Protein AF-H3HBM3-F1 (afdb_monomer_lite)

InterPro domains:
  IPR032157 Proteasome assembly chaperone 4 [PF16093] (20-93)
  IPR032157 Proteasome assembly chaperone 4 [PTHR33559] (4-95)

Secondary structure (DSSP, 8-state):
------EEEEEEEEETTEEEEEEEEE-SSEEEEEEEESSSPP----EEEEEEETTEEEEEEEEEESS--HHHHHHHHHHHHHHSSEEEEEEEPPP-

Structure (mmCIF, N/CA/C/O backbone):
data_AF-H3HBM3-F1
#
_entry.id   AF-H3HBM3-F1
#
loop_
_atom_site.group_PDB
_atom_site.id
_atom_site.type_symbol
_atom_site.label_atom_id
_atom_site.label_alt_id
_atom_site.label_comp_id
_atom_site.label_asym_id
_atom_site.label_entity_id
_atom_site.label_seq_id
_atom_site.pdbx_PDB_ins_code
_atom_site.Cartn_x
_atom_site.Cartn_y
_atom_site.Cartn_z
_atom_site.occupancy
_atom_site.B_iso_or_equiv
_atom_site.auth_seq_id
_atom_site.auth_comp_id
_atom_site.auth_asym_id
_atom_site.auth_atom_id
_atom_site.pdbx_PDB_model_num
ATOM 1 N N . MET A 1 1 ? -21.147 -17.560 6.070 1.00 37.69 1 MET A N 1
ATOM 2 C CA . MET A 1 1 ? -19.703 -17.350 6.308 1.00 37.69 1 MET A CA 1
ATOM 3 C C . MET A 1 1 ? -19.053 -17.117 4.954 1.00 37.69 1 MET A C 1
ATOM 5 O O . MET A 1 1 ? -18.920 -18.067 4.201 1.00 37.69 1 MET A O 1
ATOM 9 N N . ALA A 1 2 ? -18.803 -15.863 4.570 1.00 43.50 2 ALA A N 1
ATOM 10 C CA . ALA A 1 2 ? -18.288 -15.562 3.235 1.00 43.50 2 ALA A CA 1
ATOM 11 C C . ALA A 1 2 ? -16.767 -15.72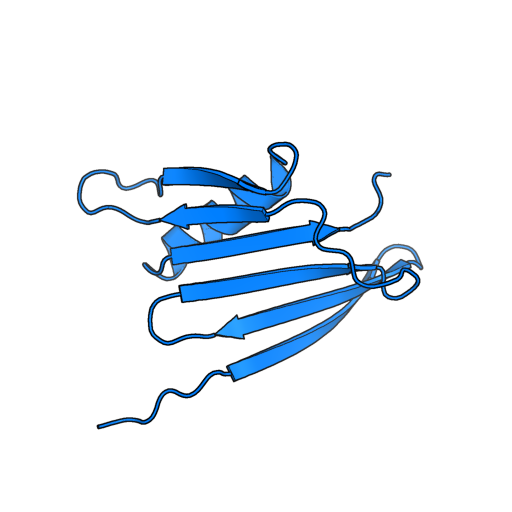9 3.218 1.00 43.50 2 ALA A C 1
ATOM 13 O O . ALA A 1 2 ? -16.058 -15.035 3.944 1.00 43.50 2 ALA A O 1
ATOM 14 N N . THR A 1 3 ? -16.290 -16.647 2.386 1.00 49.81 3 THR A N 1
ATOM 15 C CA . THR A 1 3 ? -14.885 -16.835 2.027 1.00 49.81 3 THR A CA 1
ATOM 16 C C . THR A 1 3 ? -14.395 -15.582 1.300 1.00 49.81 3 THR A C 1
ATOM 18 O O . THR A 1 3 ? -14.429 -15.508 0.075 1.00 49.81 3 THR A O 1
ATOM 21 N N . GLN A 1 4 ? -14.002 -14.545 2.036 1.00 59.62 4 GLN A N 1
ATOM 22 C CA . GLN A 1 4 ? -13.319 -13.402 1.437 1.00 59.62 4 GLN A CA 1
ATOM 23 C C . GLN A 1 4 ? -11.853 -13.805 1.239 1.00 59.62 4 GLN A C 1
ATOM 25 O O . GLN A 1 4 ? -11.003 -13.685 2.113 1.00 59.62 4 GLN A O 1
ATOM 30 N N . GLY A 1 5 ? -11.595 -14.452 0.104 1.00 73.31 5 GLY A N 1
ATOM 31 C CA . GLY A 1 5 ? -10.243 -14.761 -0.346 1.00 73.31 5 GLY A CA 1
ATOM 32 C C . GLY A 1 5 ? -9.489 -13.494 -0.751 1.00 73.31 5 GLY A C 1
ATOM 33 O O . GLY A 1 5 ? -10.094 -12.445 -0.982 1.00 73.31 5 GLY A O 1
ATOM 34 N N . LEU A 1 6 ? -8.164 -13.611 -0.857 1.00 85.69 6 LEU A N 1
ATOM 35 C CA . LEU A 1 6 ? -7.302 -12.601 -1.471 1.00 85.69 6 LEU A CA 1
ATOM 36 C C . LEU A 1 6 ? -7.858 -12.234 -2.854 1.00 85.69 6 LEU A C 1
ATOM 38 O O . LEU A 1 6 ? -7.991 -13.104 -3.715 1.00 85.69 6 LEU A O 1
ATOM 42 N N . ARG A 1 7 ? -8.169 -10.953 -3.071 1.00 90.88 7 ARG A N 1
ATOM 43 C CA . ARG A 1 7 ? -8.594 -10.449 -4.380 1.00 90.88 7 ARG A CA 1
ATOM 44 C C . ARG A 1 7 ? -7.547 -9.488 -4.914 1.00 90.88 7 ARG A C 1
ATOM 46 O O . ARG A 1 7 ? -7.288 -8.464 -4.290 1.00 90.88 7 ARG A O 1
ATOM 53 N N . ILE A 1 8 ? -6.967 -9.825 -6.057 1.00 91.00 8 ILE A N 1
ATOM 54 C CA . ILE A 1 8 ? -5.966 -9.006 -6.741 1.00 91.00 8 ILE A CA 1
ATOM 55 C C . ILE A 1 8 ? -6.668 -8.263 -7.877 1.00 91.00 8 ILE A C 1
ATOM 57 O O . ILE A 1 8 ? -7.468 -8.855 -8.603 1.00 91.00 8 ILE A O 1
ATOM 61 N N . ILE A 1 9 ? -6.421 -6.962 -7.981 1.00 92.69 9 ILE A N 1
ATOM 62 C CA . ILE A 1 9 ? -6.933 -6.101 -9.043 1.00 92.69 9 ILE A CA 1
ATOM 63 C C . ILE A 1 9 ? -5.740 -5.386 -9.660 1.00 92.69 9 ILE A C 1
ATOM 65 O O . ILE A 1 9 ? -5.057 -4.631 -8.970 1.00 92.69 9 ILE A O 1
ATOM 69 N N . ASP A 1 10 ? -5.532 -5.602 -10.951 1.00 91.12 10 ASP A N 1
ATOM 70 C CA . ASP A 1 10 ? -4.508 -4.920 -11.728 1.00 91.12 10 ASP A CA 1
ATOM 71 C C . ASP A 1 10 ? -5.148 -3.775 -12.515 1.00 91.12 10 ASP A C 1
ATOM 73 O O . ASP A 1 10 ? -6.117 -3.966 -13.252 1.00 91.12 10 ASP A O 1
ATOM 77 N N . LEU A 1 11 ? -4.613 -2.573 -12.338 1.00 90.00 11 LEU A N 1
ATOM 78 C CA . LEU A 1 11 ? -4.993 -1.368 -13.058 1.00 90.00 11 LEU A CA 1
ATOM 79 C C . LEU A 1 11 ? -3.761 -0.852 -13.809 1.00 90.00 11 LEU A C 1
ATOM 81 O O . LEU A 1 11 ? -2.986 -0.067 -13.254 1.00 90.00 11 LEU A O 1
ATOM 85 N N . PRO A 1 12 ? -3.544 -1.302 -15.055 1.00 88.75 12 PRO A N 1
ATOM 86 C CA . PRO A 1 12 ? -2.558 -0.682 -15.923 1.00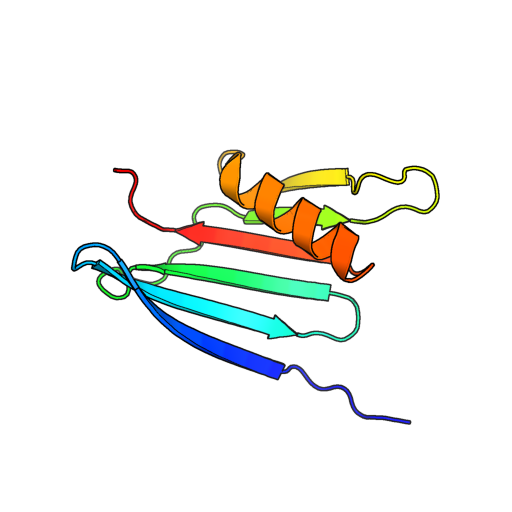 88.75 12 PRO A CA 1
ATOM 87 C C . PRO A 1 12 ? -3.020 0.727 -16.313 1.00 88.75 12 PRO A C 1
ATOM 89 O O . PRO A 1 12 ? -4.208 0.972 -16.535 1.00 88.75 12 PRO A O 1
ATOM 92 N N . GLY A 1 13 ? -2.074 1.650 -16.420 1.00 87.38 13 GLY A N 1
ATOM 93 C CA . GLY A 1 13 ? -2.301 3.023 -16.845 1.00 87.38 13 GLY A CA 1
ATOM 94 C C . GLY A 1 13 ? -1.103 3.572 -17.610 1.00 87.38 13 GLY A C 1
ATOM 95 O O . GLY A 1 13 ? -0.036 2.963 -17.657 1.00 87.38 13 GLY A O 1
ATOM 96 N N . ALA A 1 14 ? -1.287 4.732 -18.229 1.00 85.62 14 ALA A N 1
ATOM 97 C CA . ALA A 1 14 ? -0.210 5.483 -18.859 1.00 85.62 14 ALA A CA 1
ATOM 98 C C . ALA A 1 14 ? -0.323 6.953 -18.451 1.00 85.62 14 ALA A C 1
ATOM 100 O O . ALA A 1 14 ? -1.423 7.510 -18.440 1.00 85.62 14 ALA A O 1
ATOM 101 N N . LEU A 1 15 ? 0.801 7.569 -18.092 1.00 78.62 15 LEU A N 1
ATOM 102 C CA . LEU A 1 15 ? 0.897 8.991 -17.778 1.00 78.62 15 LEU A CA 1
ATOM 103 C C . LEU A 1 15 ? 2.094 9.573 -18.529 1.00 78.62 15 LEU A C 1
ATOM 105 O O . LEU A 1 15 ? 3.207 9.105 -18.327 1.00 78.62 15 LEU A O 1
ATOM 109 N N . LEU A 1 16 ? 1.865 10.584 -19.378 1.00 76.25 16 LEU A N 1
ATOM 110 C CA . LEU A 1 16 ? 2.927 11.280 -20.128 1.00 76.25 16 LEU A CA 1
ATOM 111 C C . LEU A 1 16 ? 3.900 10.299 -20.826 1.00 76.25 16 LEU A C 1
ATOM 113 O O . LEU A 1 16 ? 5.111 10.389 -20.652 1.00 76.25 16 LEU A O 1
ATOM 117 N N . ASP A 1 17 ? 3.346 9.321 -21.553 1.00 78.88 17 ASP A N 1
ATOM 118 C CA . ASP A 1 17 ? 4.044 8.219 -22.246 1.00 78.88 17 ASP A CA 1
ATOM 119 C C . ASP A 1 17 ? 4.745 7.170 -21.366 1.00 78.88 17 ASP A C 1
ATOM 121 O O . ASP A 1 17 ? 5.291 6.193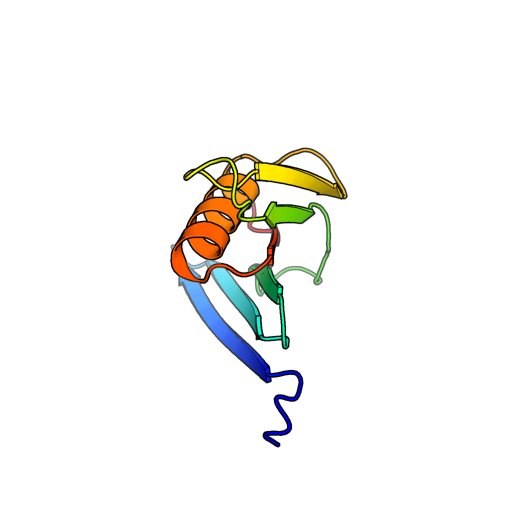 -21.880 1.00 78.88 17 ASP A O 1
ATOM 125 N N . GLN A 1 18 ? 4.661 7.283 -20.039 1.00 79.44 18 GLN A N 1
ATOM 126 C CA . GLN A 1 18 ? 5.148 6.255 -19.122 1.00 79.44 18 GLN A CA 1
ATOM 127 C C . GLN A 1 18 ? 4.018 5.306 -18.720 1.00 79.44 18 GLN A C 1
ATOM 129 O O . GLN A 1 18 ? 3.036 5.702 -18.086 1.00 79.44 18 GLN A O 1
ATOM 134 N N . SER A 1 19 ? 4.152 4.027 -19.080 1.00 86.50 19 SER A N 1
ATOM 135 C CA . SER A 1 19 ? 3.245 2.979 -18.612 1.00 86.50 19 SER A CA 1
ATOM 136 C C . SER A 1 19 ? 3.516 2.668 -17.143 1.00 86.50 19 SER A C 1
ATOM 138 O O . SER A 1 19 ? 4.657 2.383 -16.778 1.00 86.50 19 SER A O 1
ATOM 140 N N . TYR A 1 20 ? 2.474 2.638 -16.325 1.00 88.44 20 TYR A N 1
ATOM 141 C CA . TYR A 1 20 ? 2.539 2.190 -14.940 1.00 88.44 20 TYR A CA 1
ATOM 142 C C . TYR A 1 20 ? 1.491 1.111 -14.682 1.00 88.44 20 TYR A C 1
ATOM 144 O O . TYR A 1 20 ? 0.492 0.988 -15.393 1.00 88.44 20 TYR A O 1
ATOM 152 N N . VAL A 1 21 ? 1.717 0.317 -13.645 1.00 89.44 21 VAL A N 1
ATOM 153 C CA . VAL A 1 21 ? 0.761 -0.678 -13.171 1.00 89.44 21 VAL A CA 1
ATOM 154 C C . VAL A 1 21 ? 0.494 -0.413 -11.705 1.00 89.44 21 VAL A C 1
ATOM 156 O O . VAL A 1 21 ? 1.418 -0.320 -10.899 1.00 89.44 21 VAL A O 1
ATOM 159 N N . VAL A 1 22 ? -0.787 -0.304 -11.367 1.00 90.88 22 VAL A N 1
ATOM 160 C CA . VAL A 1 22 ? -1.254 -0.283 -9.985 1.00 90.88 22 VAL A CA 1
ATOM 161 C C . VAL A 1 22 ? -1.864 -1.635 -9.677 1.00 90.88 22 VAL A C 1
ATOM 163 O O . VAL A 1 22 ? -2.859 -2.025 -10.280 1.00 90.88 22 VAL A O 1
ATOM 166 N N . GLN A 1 23 ? -1.294 -2.343 -8.717 1.00 91.81 23 GLN A N 1
ATOM 167 C CA . GLN A 1 23 ? -1.809 -3.613 -8.246 1.00 91.81 23 GLN A CA 1
ATOM 168 C C . GLN A 1 23 ? -2.389 -3.441 -6.842 1.00 91.81 23 GLN A C 1
ATOM 170 O O . GLN A 1 23 ? -1.712 -3.002 -5.915 1.00 91.81 23 GLN A O 1
ATOM 175 N N . ILE A 1 24 ? -3.664 -3.786 -6.679 1.00 92.75 24 ILE A N 1
ATOM 176 C CA . ILE A 1 24 ? -4.393 -3.676 -5.416 1.00 92.75 24 ILE A CA 1
ATOM 177 C C . ILE A 1 24 ? -4.741 -5.074 -4.926 1.00 92.75 24 ILE A C 1
ATOM 179 O O . ILE A 1 24 ? -5.467 -5.815 -5.586 1.00 92.75 24 ILE A O 1
ATOM 183 N N . TRP A 1 25 ? -4.262 -5.428 -3.741 1.00 92.88 25 TRP A N 1
ATOM 184 C CA . TRP A 1 25 ? -4.611 -6.659 -3.048 1.00 92.88 25 TRP A CA 1
ATOM 185 C C . TRP A 1 25 ? -5.589 -6.333 -1.929 1.00 92.88 25 TRP A C 1
ATOM 187 O O . TRP A 1 25 ? -5.264 -5.664 -0.947 1.00 92.88 25 TRP A O 1
ATOM 197 N N . LEU A 1 26 ? -6.814 -6.816 -2.080 1.00 91.50 26 LEU A N 1
ATOM 198 C CA . LEU A 1 26 ? -7.840 -6.749 -1.056 1.00 91.50 26 LEU A CA 1
ATOM 199 C C . LEU A 1 26 ? -7.749 -8.018 -0.213 1.00 91.50 26 LEU A C 1
ATOM 201 O O . LEU A 1 26 ? -8.035 -9.119 -0.690 1.00 91.50 26 LEU A O 1
ATOM 205 N N . LEU A 1 27 ? -7.347 -7.847 1.043 1.00 89.44 27 LEU A N 1
ATOM 206 C CA . LEU A 1 27 ? -7.364 -8.885 2.063 1.00 89.44 27 LEU A CA 1
ATOM 207 C C . LEU A 1 27 ? -8.525 -8.631 3.037 1.00 89.44 27 LEU A C 1
ATOM 209 O O . LEU A 1 27 ? -9.213 -7.606 2.986 1.00 89.44 27 LEU A O 1
ATOM 213 N N . ASN A 1 28 ? -8.736 -9.567 3.963 1.00 85.62 28 ASN A N 1
ATOM 214 C CA . ASN A 1 28 ? -9.851 -9.514 4.913 1.00 85.62 28 ASN A CA 1
ATOM 215 C C . ASN A 1 28 ? -9.880 -8.220 5.736 1.00 85.62 28 ASN A C 1
ATOM 217 O O . ASN A 1 28 ? -10.901 -7.535 5.780 1.00 8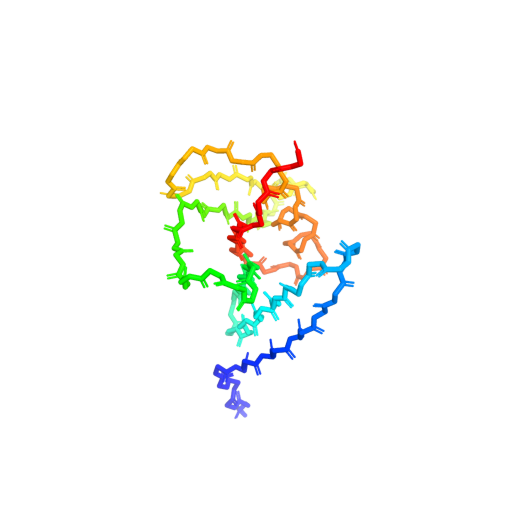5.62 28 ASN A O 1
ATOM 221 N N . ASN A 1 29 ? -8.743 -7.857 6.331 1.00 85.69 29 ASN A N 1
ATOM 222 C CA . ASN A 1 29 ? -8.639 -6.723 7.256 1.00 85.69 29 ASN A CA 1
ATOM 223 C C . ASN A 1 29 ? -7.652 -5.649 6.789 1.00 85.69 29 ASN A C 1
ATOM 225 O O . ASN A 1 29 ? -7.477 -4.635 7.465 1.00 85.69 29 ASN A O 1
ATOM 229 N N . CYS A 1 30 ? -7.014 -5.863 5.641 1.00 90.81 30 CYS A N 1
ATOM 230 C CA . CYS A 1 30 ? -6.042 -4.938 5.094 1.00 90.81 30 CYS A CA 1
ATOM 231 C C . CYS A 1 30 ? -6.139 -4.830 3.576 1.00 90.81 30 CYS A C 1
ATOM 233 O O . CYS A 1 30 ? -6.715 -5.677 2.894 1.00 90.81 30 CYS A O 1
ATOM 235 N N . ILE A 1 31 ? -5.599 -3.733 3.068 1.00 93.75 31 ILE A N 1
ATOM 236 C CA . ILE A 1 31 ? -5.488 -3.442 1.646 1.00 93.75 31 ILE A CA 1
ATOM 237 C C . ILE A 1 31 ? -4.018 -3.178 1.378 1.00 93.75 31 ILE A C 1
ATOM 239 O O . ILE A 1 31 ? -3.398 -2.403 2.101 1.00 93.75 31 ILE A O 1
ATOM 243 N N . PHE A 1 32 ? -3.466 -3.817 0.360 1.00 93.75 32 PHE A N 1
ATOM 244 C CA . PHE A 1 32 ? -2.108 -3.565 -0.091 1.00 93.75 32 PHE A CA 1
ATOM 245 C C . PHE A 1 32 ? -2.162 -2.982 -1.499 1.00 93.75 32 PHE A C 1
ATOM 247 O O . PHE A 1 32 ? -2.861 -3.506 -2.360 1.00 93.75 32 PHE A O 1
ATOM 254 N N . VAL A 1 33 ? -1.483 -1.863 -1.711 1.00 93.38 33 VAL A N 1
ATOM 255 C CA . VAL A 1 33 ? -1.408 -1.167 -2.991 1.00 93.38 33 VAL A CA 1
ATOM 256 C C . VAL A 1 33 ? 0.050 -1.094 -3.390 1.00 93.38 33 VAL A C 1
ATOM 258 O O . VAL A 1 33 ? 0.875 -0.557 -2.655 1.00 93.38 33 VAL A O 1
ATOM 261 N N . TRP A 1 34 ? 0.351 -1.617 -4.565 1.00 91.81 34 TRP A N 1
ATOM 262 C CA . TRP A 1 34 ? 1.648 -1.500 -5.199 1.00 91.81 34 TRP A CA 1
ATOM 263 C C . TRP A 1 34 ? 1.505 -0.703 -6.484 1.00 91.81 34 TRP A C 1
ATOM 265 O O . TRP A 1 34 ? 0.560 -0.910 -7.243 1.00 91.81 34 TRP A O 1
ATOM 275 N N . MET A 1 35 ? 2.423 0.220 -6.717 1.00 90.19 35 MET A N 1
ATOM 276 C CA . MET A 1 35 ? 2.486 1.020 -7.928 1.00 90.19 35 MET A CA 1
ATOM 277 C C . MET A 1 35 ? 3.903 0.956 -8.455 1.00 90.19 35 MET A C 1
ATOM 279 O O . MET A 1 35 ? 4.838 1.271 -7.728 1.00 90.19 35 MET A O 1
ATOM 283 N N . GLY A 1 36 ? 4.065 0.578 -9.714 1.00 88.62 36 GLY A N 1
ATOM 284 C CA . GLY A 1 36 ? 5.376 0.539 -10.345 1.00 88.62 36 GLY A CA 1
ATOM 285 C C . GLY A 1 36 ? 5.315 0.927 -11.810 1.00 88.62 36 GLY A C 1
ATOM 286 O O . GLY A 1 36 ? 4.264 0.848 -12.451 1.00 88.62 36 GLY A O 1
ATOM 287 N N . SER A 1 37 ? 6.463 1.338 -12.341 1.00 84.06 37 SER A N 1
ATOM 288 C CA . SER A 1 37 ? 6.652 1.490 -13.783 1.00 84.06 37 SER A CA 1
ATOM 289 C C . SER A 1 37 ? 6.523 0.131 -14.476 1.00 84.06 37 SER A C 1
ATOM 291 O O . SER A 1 37 ? 7.080 -0.865 -14.018 1.00 84.06 37 SER A O 1
ATOM 293 N N . GLY A 1 38 ? 5.805 0.090 -15.599 1.00 70.88 38 GLY A N 1
ATOM 294 C CA . GLY A 1 38 ? 5.702 -1.098 -16.449 1.00 70.88 38 GLY A CA 1
ATOM 295 C C . GLY A 1 38 ? 7.000 -1.432 -17.194 1.00 70.88 38 GLY A C 1
ATOM 296 O O . GLY A 1 38 ? 7.138 -2.545 -17.694 1.00 70.88 38 GLY A O 1
ATOM 297 N N . ALA A 1 39 ? 7.946 -0.489 -17.264 1.00 68.88 39 ALA A N 1
ATOM 298 C CA . ALA A 1 39 ? 9.231 -0.666 -17.940 1.00 68.88 39 ALA A CA 1
ATOM 299 C C . ALA A 1 39 ? 10.330 -1.241 -17.025 1.00 68.88 39 ALA A C 1
ATOM 301 O O . ALA A 1 39 ? 11.282 -1.844 -17.520 1.00 68.88 39 ALA A O 1
ATOM 302 N N . ASP A 1 40 ? 10.198 -1.080 -15.705 1.00 68.00 40 ASP A N 1
ATOM 303 C CA . ASP A 1 40 ? 11.212 -1.490 -14.732 1.00 68.00 40 ASP A CA 1
ATOM 304 C C . ASP A 1 40 ? 10.910 -2.852 -14.100 1.00 68.00 40 ASP A C 1
ATOM 306 O O . ASP A 1 40 ? 9.766 -3.298 -13.990 1.00 68.00 40 ASP A O 1
ATOM 310 N N . LYS A 1 41 ? 11.963 -3.520 -13.612 1.00 70.25 41 LYS A N 1
ATOM 311 C CA . LYS A 1 41 ? 11.800 -4.736 -12.810 1.00 70.25 41 LYS A CA 1
ATOM 312 C C . LYS A 1 41 ? 11.004 -4.401 -11.535 1.00 70.25 41 LYS A C 1
ATOM 314 O O . LYS A 1 41 ? 11.404 -3.473 -10.826 1.00 70.25 41 LYS A O 1
ATOM 319 N N . PRO A 1 42 ? 9.964 -5.185 -11.178 1.00 70.94 42 PRO A N 1
ATOM 320 C CA . PRO A 1 42 ? 9.219 -4.981 -9.942 1.00 70.94 42 PRO A CA 1
ATOM 321 C C . PRO A 1 42 ? 10.175 -4.978 -8.751 1.00 70.94 42 PRO A C 1
ATOM 323 O O . PRO A 1 42 ? 10.906 -5.946 -8.518 1.00 70.94 42 PRO A O 1
ATOM 326 N N . ARG A 1 43 ? 10.190 -3.870 -8.014 1.00 77.00 43 ARG A N 1
ATOM 327 C CA . ARG A 1 43 ? 11.018 -3.678 -6.826 1.00 77.00 43 ARG A CA 1
ATOM 328 C C . ARG A 1 43 ? 10.148 -3.121 -5.712 1.00 77.00 43 ARG A C 1
ATOM 330 O O . ARG A 1 43 ? 9.281 -2.296 -5.966 1.00 77.00 43 ARG A O 1
ATOM 337 N N . LEU A 1 44 ? 10.394 -3.577 -4.491 1.00 80.31 44 LEU A N 1
ATOM 338 C CA . LEU A 1 44 ? 9.785 -3.034 -3.282 1.00 80.31 44 LEU A CA 1
ATOM 339 C C . LEU A 1 44 ? 10.851 -2.182 -2.584 1.00 80.31 44 LEU A C 1
ATOM 341 O O . LEU A 1 44 ? 11.612 -2.691 -1.764 1.00 80.31 44 LEU A O 1
ATOM 345 N N . GLY A 1 45 ? 10.989 -0.925 -3.010 1.00 83.50 45 GLY A N 1
ATOM 346 C CA . GLY A 1 45 ? 12.018 -0.012 -2.489 1.00 83.50 45 GLY A CA 1
ATOM 347 C C . GLY A 1 45 ? 11.602 0.678 -1.190 1.00 83.50 45 GLY A C 1
ATOM 348 O O . GLY A 1 45 ? 12.429 0.919 -0.314 1.00 83.50 45 GLY A O 1
ATOM 349 N N . SER A 1 46 ? 10.306 0.932 -1.065 1.00 90.12 46 SER A N 1
ATOM 350 C CA . SER A 1 46 ? 9.673 1.685 0.011 1.00 90.12 46 SER A CA 1
ATOM 351 C C . SER A 1 46 ? 8.300 1.082 0.302 1.00 90.12 46 SER A C 1
ATOM 353 O O . SER A 1 46 ? 7.659 0.494 -0.577 1.00 90.12 46 SER A O 1
ATOM 355 N N . LEU A 1 47 ? 7.870 1.125 1.558 1.00 92.94 47 LEU A N 1
ATOM 356 C CA . LEU A 1 47 ? 6.556 0.637 1.958 1.00 92.94 47 LEU A CA 1
ATOM 357 C C . LEU A 1 47 ? 6.059 1.438 3.146 1.00 92.94 47 LEU A C 1
ATOM 359 O O . LEU A 1 47 ? 6.609 1.333 4.241 1.00 92.94 47 LEU A O 1
ATOM 363 N N . SER A 1 48 ? 4.946 2.128 2.960 1.00 94.94 48 SER A N 1
ATOM 364 C CA . SER A 1 48 ? 4.264 2.859 4.018 1.00 94.94 48 SER A CA 1
ATOM 365 C C . SER A 1 48 ? 2.970 2.161 4.424 1.00 94.94 48 SER A C 1
ATOM 367 O O . SER A 1 48 ? 2.281 1.553 3.608 1.00 94.94 48 SER A O 1
ATOM 369 N N . THR A 1 49 ? 2.602 2.251 5.699 1.00 95.00 49 THR A N 1
ATOM 370 C CA . THR A 1 49 ? 1.315 1.768 6.206 1.00 95.00 49 THR A CA 1
ATOM 371 C C . THR A 1 49 ? 0.552 2.882 6.894 1.00 95.00 49 THR A C 1
ATOM 373 O O . THR A 1 49 ? 1.133 3.763 7.525 1.00 95.00 49 THR A O 1
ATOM 376 N N . ALA A 1 50 ? -0.772 2.782 6.840 1.00 95.69 50 ALA A N 1
ATOM 377 C CA . ALA A 1 50 ? -1.669 3.579 7.648 1.00 95.69 50 ALA A CA 1
ATOM 378 C C . ALA A 1 50 ? -2.693 2.708 8.371 1.00 95.69 50 ALA A C 1
ATOM 380 O O . ALA A 1 50 ? -3.228 1.754 7.800 1.00 95.69 50 ALA A O 1
ATOM 381 N N . ILE A 1 51 ? -2.994 3.061 9.617 1.00 93.25 51 ILE A N 1
ATOM 382 C CA . ILE A 1 51 ? -3.991 2.376 10.438 1.00 93.25 51 ILE A CA 1
ATOM 383 C C . ILE A 1 51 ? -4.943 3.384 11.078 1.00 93.25 51 ILE A C 1
ATOM 385 O O . ILE A 1 51 ? -4.533 4.344 11.732 1.00 93.25 51 ILE A O 1
ATOM 389 N N . ALA A 1 52 ? -6.243 3.174 10.875 1.00 89.75 52 ALA A N 1
ATOM 390 C CA . ALA A 1 52 ? -7.265 3.927 11.583 1.00 89.75 52 ALA A CA 1
ATOM 391 C C . ALA A 1 52 ? -7.342 3.419 13.029 1.00 89.75 52 ALA A C 1
ATOM 393 O O . ALA A 1 52 ? -7.468 2.218 13.267 1.00 89.75 52 ALA A O 1
ATOM 394 N N . THR A 1 53 ? -7.266 4.329 13.999 1.00 85.94 53 THR A N 1
ATOM 395 C CA . THR A 1 53 ? -7.436 3.992 15.416 1.00 85.94 53 THR A CA 1
ATOM 396 C C . THR A 1 53 ? -8.740 4.580 15.931 1.00 85.94 53 THR A C 1
ATOM 398 O O . THR A 1 53 ? -9.263 5.543 15.380 1.00 85.94 53 THR A O 1
ATOM 401 N N . ARG A 1 54 ? -9.275 4.021 17.017 1.00 84.50 54 ARG A N 1
ATOM 402 C CA . ARG A 1 54 ? -10.500 4.545 17.644 1.00 84.50 54 ARG A CA 1
ATOM 403 C C . ARG A 1 54 ? -10.285 5.881 18.365 1.00 84.50 54 ARG A C 1
ATOM 405 O O . ARG A 1 54 ? -11.256 6.522 18.742 1.00 84.50 54 ARG A O 1
ATOM 412 N N . TYR A 1 55 ? -9.029 6.270 18.573 1.00 84.12 55 TYR A N 1
ATOM 413 C CA . TYR A 1 55 ? -8.645 7.437 19.367 1.00 84.12 55 TYR A CA 1
ATOM 414 C C . TYR A 1 55 ? -8.452 8.700 18.525 1.00 84.12 55 TYR A C 1
ATOM 416 O O . TYR A 1 55 ? -8.528 9.799 19.063 1.00 84.12 55 TYR A O 1
ATOM 424 N N . SER A 1 56 ? -8.197 8.556 17.221 1.00 83.12 56 SER A N 1
ATOM 425 C CA . SER A 1 56 ? -7.937 9.677 16.318 1.00 83.12 56 SER A CA 1
ATOM 426 C C . SER A 1 56 ? -8.759 9.542 15.034 1.00 83.12 56 SER A C 1
ATOM 428 O O . SER A 1 56 ? -8.734 8.478 14.412 1.00 83.12 56 SER A O 1
ATOM 430 N N . PRO A 1 57 ? -9.426 10.619 14.575 1.00 81.81 57 PRO A N 1
ATOM 431 C CA . PRO A 1 57 ? -10.105 10.629 13.279 1.00 81.81 57 PRO A CA 1
ATOM 432 C C . PRO A 1 57 ? -9.120 10.555 12.102 1.00 81.81 57 PRO A C 1
ATOM 434 O O . PRO A 1 57 ? -9.516 10.237 10.980 1.00 81.81 57 PRO A O 1
ATOM 437 N N . MET A 1 58 ? -7.840 10.853 12.347 1.00 89.06 58 MET A N 1
ATOM 438 C CA . MET A 1 58 ? -6.780 10.767 11.353 1.00 89.06 58 MET A CA 1
ATOM 439 C C . MET A 1 58 ? -5.998 9.456 11.533 1.00 89.06 58 MET A C 1
ATOM 441 O O . MET A 1 58 ? -5.472 9.225 12.629 1.00 89.06 58 MET A O 1
ATOM 445 N N . PRO A 1 59 ? -5.904 8.598 10.497 1.00 90.56 59 PRO A N 1
ATOM 446 C CA . PRO A 1 59 ? -5.120 7.370 10.576 1.00 90.56 59 PRO A CA 1
ATOM 447 C C . PRO A 1 59 ? -3.643 7.655 10.845 1.00 90.56 59 PRO A C 1
ATOM 449 O O . PRO A 1 59 ? -3.070 8.586 10.272 1.00 90.56 59 PRO A O 1
ATOM 452 N N . LEU A 1 60 ? -3.033 6.828 11.693 1.00 92.50 60 LEU A N 1
ATOM 453 C CA . LEU A 1 60 ? -1.601 6.868 11.974 1.00 92.50 60 LEU A CA 1
ATOM 454 C C . LEU A 1 60 ? -0.843 6.306 10.779 1.00 92.50 60 LEU A C 1
ATOM 456 O O . LEU A 1 60 ? -1.209 5.239 10.291 1.00 92.50 60 LEU A O 1
ATOM 460 N N . ILE A 1 61 ? 0.196 7.011 10.344 1.00 93.88 61 ILE A N 1
ATOM 461 C CA . ILE A 1 61 ? 1.067 6.638 9.226 1.00 93.88 61 ILE A CA 1
ATOM 462 C C . ILE A 1 61 ? 2.452 6.259 9.738 1.00 93.88 61 ILE A C 1
ATOM 464 O O . ILE A 1 61 ? 2.948 6.864 10.685 1.00 93.88 61 ILE A O 1
ATOM 468 N N . THR A 1 62 ? 3.079 5.268 9.113 1.00 93.44 62 THR A N 1
ATOM 469 C CA . THR A 1 62 ? 4.484 4.933 9.360 1.00 93.44 62 THR A CA 1
ATOM 470 C C . THR A 1 62 ? 5.105 4.269 8.135 1.00 93.44 62 THR A C 1
ATOM 472 O O . THR A 1 62 ? 4.410 3.569 7.396 1.00 93.44 62 THR A O 1
ATOM 475 N N . SER A 1 63 ? 6.405 4.477 7.923 1.00 92.81 63 SER A N 1
ATOM 476 C CA . SER A 1 63 ? 7.176 3.700 6.949 1.00 92.81 63 SER A CA 1
ATOM 477 C C . SER A 1 63 ? 7.632 2.385 7.584 1.00 92.81 63 SER A C 1
ATOM 479 O O . SER A 1 63 ? 8.053 2.358 8.740 1.00 92.81 63 SER A O 1
ATOM 481 N N . ILE A 1 64 ? 7.507 1.290 6.843 1.00 93.19 64 ILE A N 1
ATOM 482 C CA . ILE A 1 64 ? 7.923 -0.062 7.237 1.00 93.19 64 ILE A CA 1
ATOM 483 C C . ILE A 1 64 ? 9.235 -0.434 6.546 1.00 93.19 64 ILE A C 1
ATOM 485 O O . ILE A 1 64 ? 10.090 -1.077 7.154 1.00 93.19 64 ILE A O 1
ATOM 489 N N . VAL A 1 65 ? 9.382 -0.067 5.272 1.00 91.50 65 VAL A N 1
ATOM 490 C CA . VAL A 1 65 ? 10.540 -0.417 4.444 1.00 91.50 65 VAL A CA 1
ATOM 491 C C . VAL A 1 65 ? 11.022 0.831 3.725 1.00 91.50 65 VAL A C 1
ATOM 493 O O . VAL A 1 65 ? 10.207 1.606 3.233 1.00 91.50 65 VAL A O 1
ATOM 496 N N . GLY A 1 66 ? 12.342 0.982 3.625 1.00 88.31 66 GLY A N 1
ATOM 497 C CA . GLY A 1 66 ? 12.961 2.071 2.880 1.00 88.31 66 GLY A CA 1
ATOM 498 C C . GLY A 1 66 ? 12.832 3.432 3.560 1.00 88.31 66 GLY A C 1
ATOM 499 O O . GLY A 1 66 ? 12.441 3.547 4.726 1.00 88.31 66 GLY A O 1
ATOM 500 N N . ALA A 1 67 ? 13.207 4.472 2.818 1.00 87.00 67 ALA A N 1
ATOM 501 C CA . ALA A 1 67 ? 13.015 5.843 3.256 1.00 87.00 67 ALA A CA 1
ATOM 502 C C . ALA A 1 67 ? 11.509 6.169 3.326 1.00 87.00 67 ALA A C 1
ATOM 504 O O . ALA A 1 67 ? 10.715 5.611 2.567 1.00 87.00 67 ALA A O 1
ATOM 505 N N . PRO A 1 68 ? 11.080 7.014 4.275 1.00 85.56 68 PRO A N 1
ATOM 506 C CA . PRO A 1 68 ? 9.693 7.439 4.354 1.00 85.56 68 PRO A CA 1
ATOM 507 C C . PRO A 1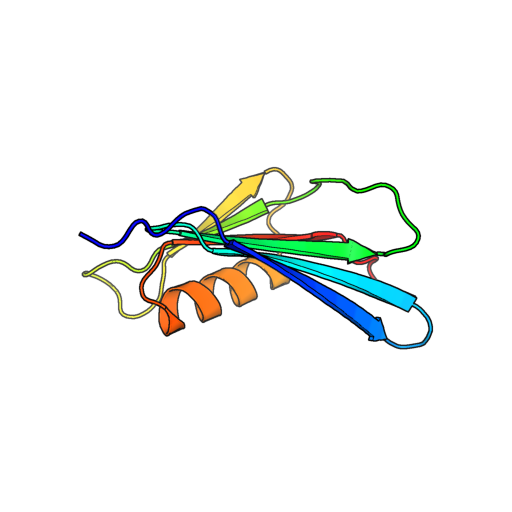 68 ? 9.337 8.337 3.165 1.00 85.56 68 PRO A C 1
ATOM 509 O O . PRO A 1 68 ? 9.746 9.494 3.119 1.00 85.56 68 PRO A O 1
ATOM 512 N N . GLU A 1 69 ? 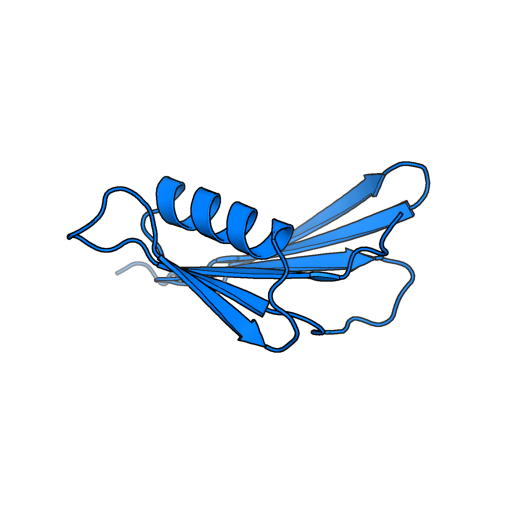8.510 7.816 2.261 1.00 87.88 69 GLU A N 1
ATOM 513 C CA . GLU A 1 69 ? 7.987 8.571 1.125 1.00 87.88 69 GLU A CA 1
ATOM 514 C C . GLU A 1 69 ? 6.654 9.244 1.475 1.00 87.88 69 GLU A C 1
ATOM 516 O O . GLU A 1 69 ? 5.676 8.597 1.871 1.00 87.88 69 GLU A O 1
ATOM 521 N N . MET A 1 70 ? 6.594 10.571 1.329 1.00 89.44 70 MET A N 1
ATOM 522 C CA . MET A 1 70 ? 5.411 11.365 1.691 1.00 89.44 70 MET A CA 1
ATOM 523 C C . MET A 1 70 ? 4.173 10.971 0.878 1.00 89.44 70 MET A C 1
ATOM 525 O O . MET A 1 70 ? 3.064 10.931 1.415 1.00 89.44 70 MET A O 1
ATOM 529 N N . GLU A 1 71 ? 4.346 10.662 -0.404 1.00 90.19 71 GLU A N 1
ATOM 530 C CA . GLU A 1 71 ? 3.252 10.299 -1.305 1.00 90.19 71 GLU A CA 1
ATOM 531 C C . GLU A 1 71 ? 2.603 8.975 -0.892 1.00 90.19 71 GLU A C 1
ATOM 533 O O . GLU A 1 71 ? 1.380 8.898 -0.737 1.00 90.19 71 GLU A O 1
ATOM 538 N N . GLU A 1 72 ? 3.420 7.956 -0.613 1.00 92.00 72 GLU A N 1
ATOM 539 C CA . GLU A 1 72 ? 2.954 6.660 -0.117 1.00 92.00 72 GLU A CA 1
ATOM 540 C C . GLU A 1 72 ? 2.155 6.810 1.176 1.00 92.00 72 GLU A C 1
ATOM 542 O O . GLU A 1 72 ? 1.061 6.255 1.314 1.00 92.00 72 GLU A O 1
ATOM 547 N N . GLN A 1 73 ? 2.682 7.591 2.122 1.00 93.12 73 GLN A N 1
ATOM 548 C CA . GLN A 1 73 ? 2.037 7.828 3.408 1.00 93.12 73 GLN A CA 1
ATOM 549 C C . GLN A 1 73 ? 0.690 8.530 3.243 1.00 93.12 73 GLN A C 1
ATOM 551 O O . GLN A 1 73 ? -0.296 8.123 3.863 1.00 93.12 73 GLN A O 1
ATOM 556 N N . GLN A 1 74 ? 0.608 9.546 2.382 1.00 93.44 74 GLN A N 1
ATOM 557 C CA . GLN A 1 74 ? -0.642 10.257 2.113 1.00 93.44 74 GLN A CA 1
ATOM 558 C C . GLN A 1 74 ? -1.690 9.347 1.462 1.00 93.44 74 GLN A C 1
ATOM 560 O O . GLN A 1 74 ? -2.866 9.384 1.844 1.00 93.44 74 GLN A O 1
ATOM 565 N N . ILE A 1 75 ? -1.285 8.508 0.505 1.00 92.94 75 ILE A N 1
ATOM 566 C CA . ILE A 1 75 ? -2.180 7.544 -0.144 1.00 92.94 75 ILE A CA 1
ATOM 567 C C . ILE A 1 75 ? -2.657 6.508 0.878 1.00 92.94 75 ILE A C 1
ATOM 569 O O . ILE A 1 75 ? -3.867 6.278 0.993 1.00 92.94 75 ILE A O 1
ATOM 573 N N . ALA A 1 76 ? -1.745 5.947 1.679 1.00 94.38 76 ALA A N 1
ATOM 574 C CA . ALA A 1 76 ? -2.074 4.984 2.725 1.00 94.38 76 ALA A CA 1
ATOM 575 C C . ALA A 1 76 ? -3.072 5.586 3.719 1.00 94.38 76 ALA A C 1
ATOM 577 O O . ALA A 1 76 ? -4.092 4.968 4.028 1.00 94.38 76 ALA A O 1
ATOM 578 N N . GLN A 1 77 ? -2.837 6.822 4.165 1.00 94.25 77 GLN A N 1
ATOM 579 C CA . GLN A 1 77 ? -3.699 7.521 5.114 1.00 94.25 77 GLN A CA 1
ATOM 580 C C . GLN A 1 77 ? -5.101 7.757 4.560 1.00 94.25 77 GLN A C 1
ATOM 582 O O . GLN A 1 77 ? -6.094 7.492 5.241 1.00 94.25 77 GLN A O 1
ATOM 587 N N . ARG A 1 78 ? -5.209 8.226 3.311 1.00 93.12 78 ARG A N 1
ATOM 588 C CA . ARG A 1 78 ? -6.505 8.449 2.653 1.00 93.12 78 ARG A CA 1
ATOM 589 C C . ARG A 1 78 ? -7.269 7.138 2.477 1.00 93.12 78 ARG A C 1
ATOM 591 O O . ARG A 1 78 ? -8.472 7.100 2.740 1.00 93.12 78 ARG A O 1
ATOM 598 N N . LEU A 1 79 ? -6.586 6.060 2.088 1.00 91.75 79 LEU A N 1
ATOM 599 C CA . LEU A 1 79 ? -7.193 4.736 1.945 1.00 91.75 79 LEU A CA 1
ATOM 600 C C . LEU A 1 79 ? -7.651 4.167 3.290 1.00 91.75 79 LEU A C 1
ATOM 602 O O . LEU A 1 79 ? -8.797 3.722 3.396 1.00 91.75 79 LEU A O 1
ATOM 606 N N . ALA A 1 80 ? -6.816 4.240 4.327 1.00 93.31 80 ALA A N 1
ATOM 607 C CA . ALA A 1 80 ? -7.159 3.756 5.662 1.00 93.31 80 ALA A CA 1
ATOM 608 C C . ALA A 1 80 ? -8.335 4.538 6.254 1.00 93.31 80 ALA A C 1
ATOM 610 O O . ALA A 1 80 ? -9.245 3.948 6.833 1.00 93.31 80 ALA A O 1
ATOM 611 N N . ARG A 1 81 ? -8.381 5.858 6.029 1.00 91.94 81 ARG A N 1
ATOM 612 C CA . ARG A 1 81 ? -9.506 6.705 6.443 1.00 91.94 81 ARG A CA 1
ATOM 613 C C . ARG A 1 81 ? -10.798 6.335 5.715 1.00 91.94 81 ARG A C 1
ATOM 615 O O . ARG A 1 81 ? -11.851 6.296 6.339 1.00 91.94 81 ARG A O 1
ATOM 622 N N . ARG A 1 82 ? -10.734 6.081 4.404 1.00 90.62 82 ARG A N 1
ATOM 623 C CA . ARG A 1 82 ? -11.919 5.770 3.587 1.00 90.62 82 ARG A CA 1
ATOM 624 C C . ARG A 1 82 ? -12.474 4.374 3.861 1.00 90.62 82 ARG A C 1
ATOM 626 O O . ARG A 1 82 ? -13.677 4.169 3.764 1.00 90.62 82 ARG A O 1
ATOM 633 N N . THR A 1 83 ? -11.603 3.412 4.149 1.00 88.56 83 THR A N 1
ATOM 634 C CA . THR A 1 83 ? -11.979 1.994 4.257 1.00 88.56 83 THR A CA 1
ATOM 635 C C . THR A 1 83 ? -12.120 1.509 5.695 1.00 88.56 83 THR A C 1
ATOM 637 O O . THR A 1 83 ? -12.732 0.467 5.921 1.00 88.56 83 THR A O 1
ATOM 640 N N . GLY A 1 84 ? -11.546 2.229 6.664 1.00 88.94 84 GLY A N 1
ATOM 641 C CA . GLY A 1 84 ? -11.454 1.792 8.058 1.00 88.94 84 GLY A CA 1
ATOM 642 C C . GLY A 1 84 ? -10.538 0.579 8.264 1.00 88.94 84 GLY A C 1
ATOM 643 O O . GLY A 1 84 ? -10.551 -0.014 9.340 1.00 88.94 84 GLY A O 1
ATOM 644 N N . ARG A 1 85 ? -9.766 0.184 7.243 1.00 90.38 85 ARG A N 1
ATOM 645 C CA . ARG A 1 85 ? -8.858 -0.972 7.254 1.00 90.38 85 ARG A CA 1
ATOM 646 C C . ARG A 1 85 ? -7.408 -0.512 7.245 1.00 90.38 85 ARG A C 1
ATOM 648 O O . ARG A 1 85 ? -7.105 0.587 6.779 1.00 90.38 85 ARG A O 1
ATOM 655 N N . GLN A 1 86 ? -6.501 -1.367 7.713 1.00 93.38 86 GLN A N 1
ATOM 656 C CA . GLN A 1 86 ? -5.074 -1.094 7.571 1.00 93.38 86 GLN A CA 1
ATOM 657 C C . GLN A 1 86 ? -4.701 -1.087 6.087 1.00 93.38 86 GLN A C 1
ATOM 659 O O . GLN A 1 86 ? -5.068 -1.998 5.345 1.00 93.38 86 GLN A O 1
ATOM 664 N N . CYS A 1 87 ? -3.994 -0.053 5.651 1.00 95.25 87 CYS A N 1
ATOM 665 C CA . CYS A 1 87 ? -3.606 0.114 4.258 1.00 95.25 87 CYS A CA 1
ATOM 666 C C . CYS A 1 87 ? -2.091 0.162 4.149 1.00 95.25 87 CYS A C 1
ATOM 668 O O . CYS A 1 87 ? -1.460 0.937 4.857 1.00 95.25 87 CYS A O 1
ATOM 670 N N . PHE A 1 88 ? -1.539 -0.643 3.254 1.00 94.88 88 PHE A N 1
ATOM 671 C CA . PHE A 1 88 ? -0.130 -0.680 2.899 1.00 94.88 88 PHE A CA 1
ATOM 672 C C . PHE A 1 88 ? 0.016 -0.123 1.488 1.00 94.88 88 PHE A C 1
ATOM 674 O O . PHE A 1 88 ? -0.760 -0.496 0.609 1.00 94.88 88 PHE A O 1
ATOM 681 N N . VAL A 1 89 ? 0.968 0.774 1.273 1.00 94.69 89 VAL A N 1
ATOM 682 C CA . VAL A 1 89 ? 1.190 1.433 -0.012 1.00 94.69 89 VAL A CA 1
ATOM 683 C C . VAL A 1 89 ? 2.672 1.447 -0.318 1.00 94.69 89 VAL A C 1
ATOM 685 O O . VAL A 1 89 ? 3.482 1.801 0.532 1.00 94.69 89 VAL A O 1
ATOM 688 N N . SER A 1 90 ? 2.993 1.053 -1.539 1.00 92.62 90 SER A N 1
ATOM 689 C CA . SER A 1 90 ? 4.338 1.001 -2.080 1.00 92.62 90 SER A CA 1
ATOM 690 C C . SER A 1 90 ? 4.312 1.690 -3.444 1.00 92.62 90 SER A C 1
ATOM 692 O O . SER A 1 90 ? 3.586 1.248 -4.338 1.00 92.62 90 SER A O 1
ATOM 694 N N . CYS A 1 91 ? 5.034 2.799 -3.572 1.00 89.00 91 CYS A N 1
ATOM 695 C CA . CYS A 1 91 ? 5.168 3.584 -4.792 1.00 89.00 91 CYS A CA 1
ATOM 696 C C . CYS A 1 91 ? 6.593 3.431 -5.320 1.00 89.00 91 CYS A C 1
ATOM 698 O O . CYS A 1 91 ? 7.554 3.840 -4.681 1.00 89.00 91 CYS A O 1
ATOM 700 N N . GLN A 1 92 ? 6.738 2.855 -6.506 1.00 85.19 92 GLN A N 1
ATOM 701 C CA . GLN A 1 92 ? 7.993 2.789 -7.255 1.00 85.19 92 GLN A CA 1
ATOM 702 C C . GLN A 1 92 ? 7.813 3.393 -8.641 1.00 85.19 92 GLN A C 1
ATOM 704 O O . GLN A 1 92 ? 8.169 2.795 -9.660 1.00 85.19 92 GLN A O 1
ATOM 709 N N . LEU A 1 93 ? 7.221 4.581 -8.663 1.00 78.44 93 LEU A N 1
ATOM 710 C CA . LEU A 1 93 ? 7.210 5.422 -9.846 1.00 78.44 93 LEU A CA 1
ATOM 711 C C . LEU A 1 93 ? 8.538 6.193 -9.893 1.00 78.44 93 LEU A C 1
ATOM 713 O O . LEU A 1 93 ? 9.073 6.529 -8.838 1.00 78.44 93 LEU A O 1
ATOM 717 N N . PRO A 1 94 ? 9.126 6.395 -11.078 1.00 69.38 94 PRO A N 1
ATOM 718 C CA . PRO A 1 94 ? 10.314 7.227 -11.210 1.00 69.38 94 PRO A CA 1
ATOM 719 C C . PRO A 1 94 ? 9.996 8.673 -10.809 1.00 69.38 94 PRO A C 1
ATOM 721 O O . PRO A 1 94 ? 8.966 9.210 -11.219 1.00 69.38 94 PRO A O 1
ATOM 724 N N . ASP A 1 95 ? 10.887 9.286 -10.026 1.00 65.81 95 ASP A N 1
ATOM 725 C CA . ASP A 1 95 ? 10.831 10.718 -9.728 1.00 65.81 95 ASP A CA 1
ATOM 726 C C . ASP A 1 95 ? 11.003 11.519 -11.029 1.00 65.81 95 ASP A C 1
ATOM 728 O O . ASP A 1 95 ? 11.831 11.169 -11.878 1.00 65.81 95 ASP A O 1
ATOM 732 N N . HIS A 1 96 ? 10.185 12.561 -11.193 1.00 51.38 96 HIS A N 1
ATOM 733 C CA . HIS A 1 96 ? 10.258 13.498 -12.318 1.00 51.38 96 HIS A CA 1
ATOM 734 C C . HIS A 1 96 ? 11.546 14.328 -12.317 1.00 51.38 96 HIS A C 1
ATOM 736 O O . HIS A 1 96 ? 11.957 14.791 -11.229 1.00 51.38 96 HIS A O 1
#

pLDDT: mean 85.59, std 11.28, range [37.69, 95.69]

Foldseek 3Di:
DDPPDWDWDWDWDDDPNWIKIWIWIDDDQEIEIEIATPVDDDDQAWKKKWADDPVDLWTDIDTDHHDDDPVQRVVRRVVCNVPVGMYMGGHHYDDD

Organism: Phytophthora ramorum (NCBI:txid164328)

Radius of gyration: 13.98 Å; chains: 1; bounding box: 33×31×42 Å

Sequence (96 aa):
MATQGLRIIDLPGALLDQSYVVQIWLLNNCIFVWMGSGADKPRLGSLSTAIATRYSPMPLITSIVGAPEMEEQQIAQRLARRTGRQCFVSCQLPDH